Protein AF-A0A1V5KUD7-F1 (afdb_monomer)

Secondary structure (DSSP, 8-state):
------S-----HHHHHHHHHHHHHHHH-GGG----S--------TTSSHHHHHHHHHHHHT--SPPP-

Foldseek 3Di:
DDDPPDPDDPPPPVVVCVVVVVVCCVVQNPVRDDDDPDDDDDDDDVPPCSVVCVVVVCVVVVPPDDDDD

Mean predicted aligned error: 8.61 Å

pLDDT: mean 84.08, std 15.12, range [37.81, 97.56]

Radius of gyration: 17.93 Å; Cα contacts (8 Å, |Δi|>4): 15; chains: 1; bounding box: 27×55×33 Å

Sequence (69 aa):
MPHTIKDAEIKDAHLIFNSIWNQLISTYGETNLSFPKEILWLNGAPGAGKGTHTRSIMEFRGLTAKPIV

Solvent-accessible surface area (backbone atoms only — not comparable to full-atom values): 4845 Å² total; per-residue (Å²): 132,87,79,80,79,64,100,72,83,88,77,50,67,64,61,53,49,52,53,54,50,52,51,50,35,74,75,60,35,72,89,66,64,81,75,83,93,74,84,86,82,87,82,75,64,90,87,68,48,60,78,71,47,48,58,58,53,29,62,76,68,69,53,83,72,82,83,89,130

Structure (mmCIF, N/CA/C/O backbone):
data_AF-A0A1V5KUD7-F1
#
_entry.id   AF-A0A1V5KUD7-F1
#
loop_
_atom_site.group_PDB
_atom_site.id
_atom_site.type_symbol
_atom_site.label_atom_id
_atom_site.label_alt_id
_atom_site.label_comp_id
_atom_site.label_asym_id
_atom_site.label_entity_id
_atom_site.l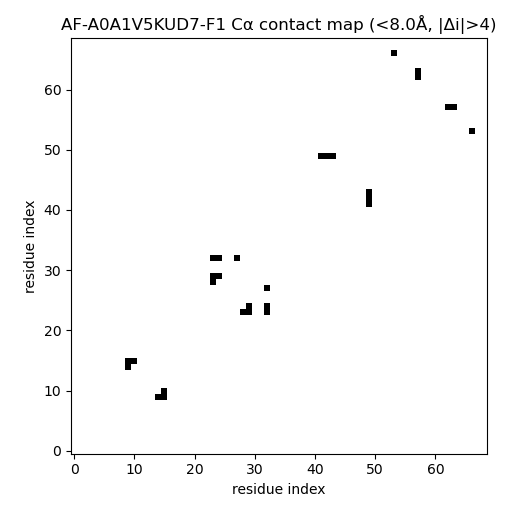abel_seq_id
_atom_site.pdbx_PDB_ins_code
_atom_site.Cartn_x
_atom_site.Cartn_y
_atom_site.Cartn_z
_atom_site.occupancy
_atom_site.B_iso_or_equiv
_atom_site.auth_seq_id
_atom_site.auth_comp_id
_atom_site.auth_asym_id
_atom_site.auth_atom_id
_atom_site.pdbx_PDB_model_num
ATOM 1 N N . MET A 1 1 ? -1.241 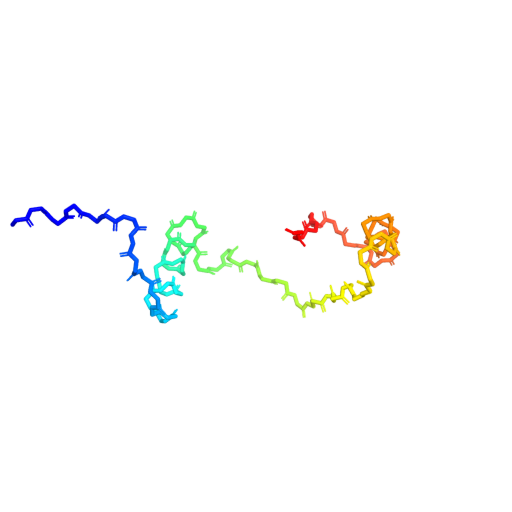-38.506 7.060 1.00 37.81 1 MET A N 1
ATOM 2 C CA . MET A 1 1 ? 0.010 -38.281 6.305 1.00 37.81 1 MET A CA 1
ATOM 3 C C . MET A 1 1 ? 0.277 -36.784 6.285 1.00 37.81 1 MET A C 1
ATOM 5 O O . MET A 1 1 ? -0.637 -36.067 5.892 1.00 37.81 1 MET A O 1
ATOM 9 N N . PRO A 1 2 ? 1.433 -36.287 6.753 1.00 42.47 2 PRO A N 1
ATOM 10 C CA . PRO A 1 2 ? 1.742 -34.864 6.677 1.00 42.47 2 PRO A CA 1
ATOM 11 C C . PRO A 1 2 ? 2.034 -34.508 5.215 1.00 42.47 2 PRO A C 1
ATOM 13 O O . PRO A 1 2 ? 2.906 -35.105 4.586 1.00 42.47 2 PRO A O 1
ATOM 16 N N . HIS A 1 3 ? 1.252 -33.589 4.652 1.00 47.06 3 HIS A N 1
ATOM 17 C CA . HIS A 1 3 ? 1.477 -33.087 3.304 1.00 47.06 3 HIS A CA 1
ATOM 18 C C . HIS A 1 3 ? 2.535 -31.986 3.384 1.00 47.06 3 HIS A C 1
ATOM 20 O O . HIS A 1 3 ? 2.255 -30.871 3.817 1.00 47.06 3 HIS A O 1
ATOM 26 N N . THR A 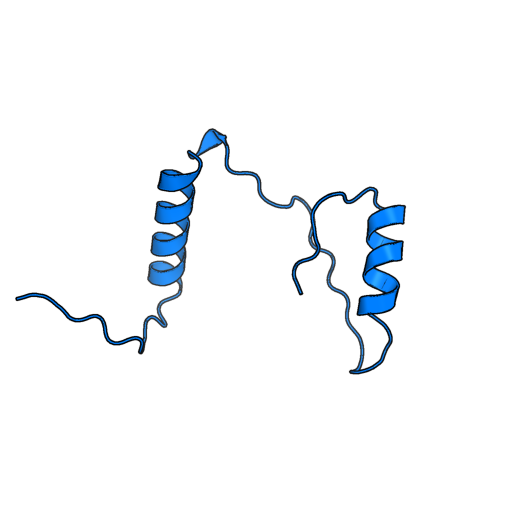1 4 ? 3.771 -32.325 3.024 1.00 48.50 4 THR A N 1
ATOM 27 C CA . THR A 1 4 ? 4.839 -31.353 2.790 1.00 48.50 4 THR A CA 1
ATOM 28 C C . THR A 1 4 ? 4.420 -30.504 1.595 1.00 48.50 4 THR A C 1
ATOM 30 O O . THR A 1 4 ? 4.536 -30.954 0.454 1.00 48.50 4 THR A O 1
ATOM 33 N N . ILE A 1 5 ? 3.877 -29.313 1.855 1.00 50.59 5 ILE A N 1
ATOM 34 C CA . ILE A 1 5 ? 3.540 -28.338 0.817 1.00 50.59 5 ILE A CA 1
ATOM 35 C C . ILE A 1 5 ? 4.865 -27.881 0.212 1.00 50.59 5 ILE A C 1
ATOM 37 O O . ILE A 1 5 ? 5.544 -27.012 0.743 1.00 50.59 5 ILE A O 1
ATOM 41 N N . LYS A 1 6 ? 5.279 -28.556 -0.862 1.00 43.28 6 LYS A N 1
ATOM 42 C CA . LYS A 1 6 ? 6.300 -28.044 -1.767 1.00 43.28 6 LYS A CA 1
ATOM 43 C C . LYS A 1 6 ? 5.744 -26.766 -2.380 1.00 43.28 6 LYS A C 1
ATOM 45 O O . LYS A 1 6 ? 4.614 -26.765 -2.857 1.00 43.28 6 LYS A O 1
ATOM 50 N N . ASP A 1 7 ? 6.567 -25.729 -2.377 1.00 53.88 7 ASP A N 1
ATOM 51 C CA . ASP A 1 7 ? 6.339 -24.353 -2.834 1.00 53.88 7 ASP A CA 1
ATOM 52 C C . ASP A 1 7 ? 5.994 -24.190 -4.337 1.00 53.88 7 ASP A C 1
ATOM 54 O O . ASP A 1 7 ? 6.412 -23.232 -4.983 1.00 53.88 7 ASP A O 1
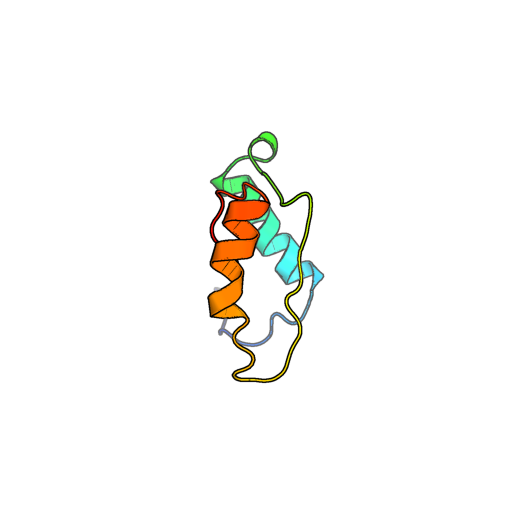ATOM 58 N N . ALA A 1 8 ? 5.242 -25.113 -4.939 1.00 53.19 8 ALA A N 1
ATOM 59 C CA . ALA A 1 8 ? 4.874 -25.084 -6.347 1.00 53.19 8 ALA A CA 1
ATOM 60 C C . ALA A 1 8 ? 3.380 -25.399 -6.537 1.00 53.19 8 ALA A C 1
ATOM 62 O O . ALA A 1 8 ? 2.910 -26.474 -6.183 1.00 53.19 8 ALA A O 1
ATOM 63 N N . GLU A 1 9 ? 2.682 -24.450 -7.170 1.00 60.78 9 GLU A N 1
ATOM 64 C CA . GLU A 1 9 ? 1.315 -24.536 -7.716 1.00 60.78 9 GLU A CA 1
ATOM 65 C C . GLU A 1 9 ? 0.118 -24.326 -6.780 1.00 60.78 9 GLU A C 1
ATOM 67 O O . GLU A 1 9 ? -0.875 -25.045 -6.848 1.00 60.78 9 GLU A O 1
ATOM 72 N N . ILE A 1 10 ? 0.098 -23.217 -6.041 1.00 62.72 10 ILE A N 1
ATOM 73 C CA . ILE A 1 10 ? -1.193 -22.570 -5.760 1.00 62.72 10 ILE A CA 1
ATOM 74 C C . ILE A 1 10 ? -1.419 -21.537 -6.872 1.00 62.72 10 ILE A C 1
ATOM 76 O O . ILE A 1 10 ? -0.948 -20.409 -6.783 1.00 62.72 10 ILE A O 1
ATOM 80 N N . LYS A 1 11 ? -2.058 -21.952 -7.975 1.00 71.12 11 LYS A N 1
ATOM 81 C CA . LYS A 1 11 ? -2.482 -21.070 -9.092 1.00 71.12 11 LYS A CA 1
ATOM 82 C C . LYS A 1 11 ? -3.974 -20.730 -9.050 1.00 71.12 11 LYS A C 1
ATOM 84 O O . LYS A 1 11 ? -4.463 -19.991 -9.899 1.00 71.12 11 LYS A O 1
ATOM 89 N N . ASP A 1 12 ? -4.698 -21.278 -8.082 1.00 86.94 12 ASP A N 1
ATOM 90 C CA . ASP A 1 12 ? -6.107 -20.971 -7.890 1.00 86.94 12 ASP A CA 1
ATOM 91 C C . ASP A 1 12 ? -6.239 -19.636 -7.148 1.00 86.94 12 ASP A C 1
ATOM 93 O O . ASP A 1 12 ? -5.859 -19.507 -5.980 1.00 86.94 12 ASP A O 1
ATOM 97 N N . ALA A 1 13 ? -6.778 -18.636 -7.843 1.00 89.88 13 ALA A N 1
ATOM 98 C CA . ALA A 1 13 ? -6.966 -17.299 -7.299 1.00 89.88 13 ALA A CA 1
ATOM 99 C C . ALA A 1 13 ? -7.861 -17.291 -6.047 1.00 89.88 13 ALA A C 1
ATOM 101 O O . ALA A 1 13 ? -7.598 -16.518 -5.125 1.00 89.88 13 ALA A O 1
ATOM 102 N N . HIS A 1 14 ? -8.873 -18.163 -5.973 1.00 90.19 14 HIS A N 1
ATOM 103 C CA . HIS A 1 14 ? -9.740 -18.267 -4.802 1.00 90.19 14 HIS A CA 1
ATOM 104 C C . HIS A 1 14 ? -8.989 -18.841 -3.604 1.00 90.19 14 HIS A C 1
ATOM 106 O O . HIS A 1 14 ? -9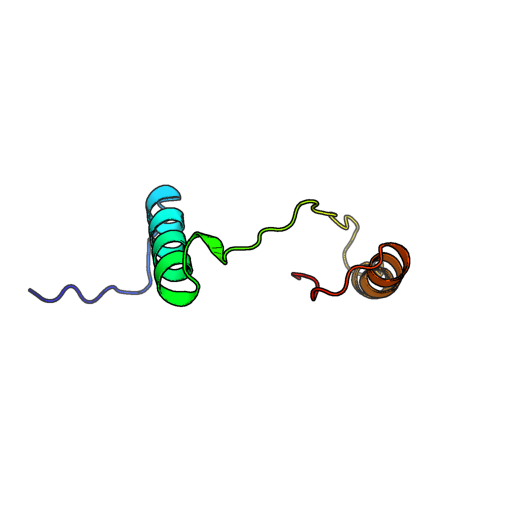.136 -18.326 -2.496 1.00 90.19 14 HIS A O 1
ATOM 112 N N . LEU A 1 15 ? -8.155 -19.867 -3.808 1.00 90.00 15 LEU A N 1
ATOM 113 C CA . LEU A 1 15 ? -7.343 -20.430 -2.724 1.00 90.00 15 LEU A CA 1
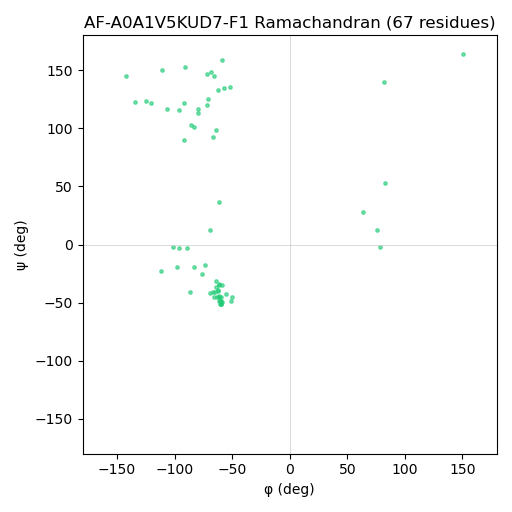ATOM 114 C C . LEU A 1 15 ? -6.343 -19.404 -2.180 1.00 90.00 15 LEU A C 1
ATOM 116 O O . LEU A 1 15 ? -6.245 -19.242 -0.963 1.00 90.00 15 LEU A O 1
ATOM 120 N N . ILE A 1 16 ? -5.652 -18.673 -3.062 1.00 89.81 16 ILE A N 1
ATOM 121 C CA . ILE A 1 16 ? -4.712 -17.612 -2.664 1.00 89.81 16 ILE A CA 1
ATOM 122 C C . ILE A 1 16 ? -5.444 -16.533 -1.869 1.00 89.81 16 ILE A C 1
ATOM 124 O O . ILE A 1 16 ? -5.023 -16.184 -0.765 1.00 89.81 16 ILE A O 1
ATOM 128 N N . PHE A 1 17 ? -6.552 -16.022 -2.413 1.00 93.19 17 PHE A N 1
ATOM 129 C CA . PHE A 1 17 ? -7.310 -14.953 -1.778 1.00 93.19 17 PHE A CA 1
ATOM 130 C C . PHE A 1 17 ? -7.806 -15.374 -0.397 1.00 93.19 17 PHE A C 1
ATOM 132 O O . PHE A 1 17 ? -7.533 -14.681 0.577 1.00 93.19 17 PHE A O 1
ATOM 139 N N . ASN A 1 18 ? -8.466 -16.530 -0.291 1.00 94.75 18 ASN A N 1
ATOM 140 C CA . ASN A 1 18 ? -9.012 -17.011 0.977 1.00 94.75 18 ASN A CA 1
ATOM 141 C C . ASN A 1 18 ? -7.912 -17.253 2.016 1.00 94.75 18 ASN A C 1
ATOM 143 O O . ASN A 1 18 ? -8.095 -16.926 3.186 1.00 94.75 18 ASN A O 1
ATOM 147 N N . SER A 1 19 ? -6.756 -17.781 1.599 1.00 94.00 19 SER A N 1
ATOM 148 C CA . SER A 1 19 ? -5.612 -17.977 2.492 1.00 94.00 19 SER A CA 1
ATOM 149 C C . SER A 1 19 ? -5.118 -16.651 3.075 1.00 94.00 19 SER A C 1
ATOM 151 O O . SER A 1 19 ? -4.998 -16.520 4.294 1.00 94.00 19 SER A O 1
ATOM 153 N N . ILE A 1 20 ? -4.866 -15.653 2.222 1.00 94.31 20 ILE A N 1
ATOM 154 C CA . ILE A 1 20 ? -4.384 -14.334 2.657 1.00 94.31 20 ILE A CA 1
ATOM 155 C C . ILE A 1 20 ? -5.453 -13.601 3.472 1.00 94.31 20 ILE A C 1
ATOM 157 O O . ILE A 1 20 ? -5.143 -13.010 4.503 1.00 94.31 20 ILE A O 1
ATOM 161 N N . TRP A 1 21 ? -6.717 -13.672 3.057 1.00 95.50 21 TRP A N 1
ATOM 162 C CA . TRP A 1 21 ? -7.838 -13.045 3.752 1.00 95.50 21 TRP A CA 1
ATOM 163 C C . TRP A 1 21 ? -7.993 -13.568 5.182 1.00 95.50 21 TRP A C 1
ATOM 165 O O . TRP A 1 21 ? -8.040 -12.785 6.132 1.00 95.50 21 TRP A O 1
ATOM 175 N N . ASN A 1 22 ? -7.979 -14.892 5.355 1.00 96.75 22 ASN A N 1
ATOM 176 C CA . ASN A 1 22 ? -8.058 -15.518 6.674 1.00 96.75 22 ASN A CA 1
ATOM 177 C C . ASN A 1 22 ? -6.860 -15.138 7.550 1.00 96.75 22 ASN A C 1
ATOM 179 O O . ASN A 1 22 ? -7.026 -14.845 8.736 1.00 96.75 22 ASN A O 1
ATOM 183 N N . GLN A 1 23 ? -5.659 -15.078 6.967 1.00 96.81 23 GLN A N 1
ATOM 184 C CA . GLN A 1 23 ? -4.466 -14.621 7.674 1.00 96.81 23 GLN A CA 1
ATOM 185 C C . GLN A 1 23 ? -4.610 -13.162 8.140 1.00 96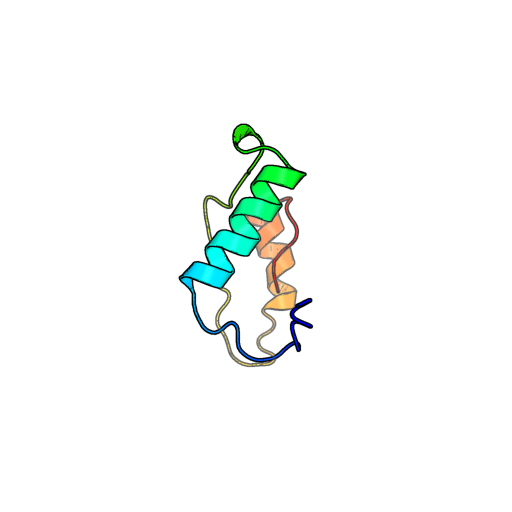.81 23 GLN A C 1
ATOM 187 O O . GLN A 1 23 ? -4.318 -12.865 9.301 1.00 96.81 23 GLN A O 1
ATOM 192 N N . LEU A 1 24 ? -5.113 -12.265 7.286 1.00 96.06 24 LEU A N 1
ATOM 193 C CA . LEU A 1 24 ? -5.356 -10.858 7.618 1.00 96.06 24 LEU A CA 1
ATOM 194 C C . LEU A 1 24 ? -6.376 -10.708 8.753 1.00 96.06 24 LEU A C 1
ATOM 196 O O . LEU A 1 24 ? -6.085 -10.023 9.734 1.00 96.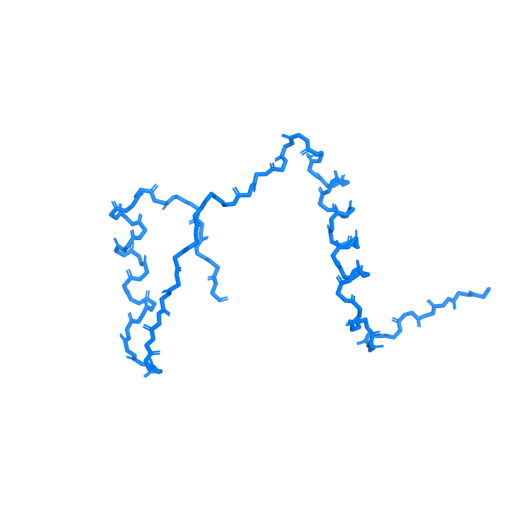06 24 LEU A O 1
ATOM 200 N N . ILE A 1 25 ? -7.523 -11.390 8.670 1.00 97.56 25 ILE A N 1
ATOM 201 C CA . ILE A 1 25 ? -8.535 -11.375 9.738 1.00 97.56 25 ILE A CA 1
ATOM 202 C C . ILE A 1 25 ? -7.950 -11.913 11.045 1.00 97.56 25 ILE A C 1
ATOM 204 O O . ILE A 1 25 ? -8.145 -11.294 12.087 1.00 97.56 25 ILE A O 1
ATOM 208 N N . SER A 1 26 ? -7.204 -13.023 11.010 1.00 97.38 26 SER A N 1
ATOM 209 C CA . SER A 1 26 ? -6.610 -13.603 12.224 1.00 97.38 26 SER A CA 1
ATOM 210 C C . SER A 1 26 ? -5.583 -12.682 12.893 1.00 97.38 26 SER A C 1
ATOM 212 O O . SER A 1 26 ? -5.453 -12.689 14.113 1.00 97.38 26 SER A O 1
ATOM 214 N N . THR A 1 27 ? -4.871 -11.877 12.098 1.00 97.19 27 THR A N 1
ATOM 215 C CA . THR A 1 27 ? -3.775 -11.021 12.573 1.00 97.19 27 THR A CA 1
ATOM 216 C C . THR A 1 27 ? -4.282 -9.673 13.077 1.00 97.19 27 THR A C 1
ATOM 218 O O . THR A 1 27 ? -3.792 -9.168 14.084 1.00 97.19 27 THR A O 1
ATOM 221 N N . TYR A 1 28 ? -5.247 -9.077 12.377 1.00 96.00 28 TYR A N 1
ATOM 222 C CA . TYR A 1 28 ? -5.682 -7.701 12.628 1.00 96.00 28 TYR A CA 1
ATOM 223 C C . TYR A 1 28 ? -7.105 -7.610 13.191 1.00 96.00 28 TYR A C 1
ATOM 225 O O . TYR A 1 28 ? -7.425 -6.637 13.870 1.00 96.00 28 TYR A O 1
ATOM 233 N N . GLY A 1 29 ? -7.944 -8.624 12.974 1.00 96.88 29 GLY A N 1
ATOM 234 C CA . GLY A 1 29 ? -9.382 -8.581 13.234 1.00 96.88 29 GLY A CA 1
ATOM 235 C C . GLY A 1 29 ? -10.139 -7.904 12.091 1.00 96.88 29 GLY A C 1
ATOM 236 O O . GLY A 1 29 ? -9.688 -6.902 11.540 1.00 96.88 29 GLY A O 1
ATOM 237 N N . GLU A 1 30 ? -11.306 -8.442 11.739 1.00 94.75 30 GLU A N 1
ATOM 238 C CA . GLU A 1 30 ? -12.076 -8.020 10.560 1.00 94.75 30 GLU A CA 1
ATOM 239 C C . GLU A 1 30 ? -12.395 -6.515 10.549 1.00 94.75 30 GLU A C 1
ATOM 241 O O . GLU A 1 30 ? -12.212 -5.849 9.534 1.00 94.75 30 GLU A O 1
ATOM 246 N N . THR A 1 31 ? -12.781 -5.944 11.694 1.00 96.06 31 THR A N 1
ATOM 247 C CA . THR A 1 31 ? -13.145 -4.521 11.816 1.00 96.06 31 THR A CA 1
ATOM 248 C C . THR A 1 31 ? -11.957 -3.563 11.765 1.00 96.06 31 THR A C 1
ATOM 250 O O . THR A 1 31 ? -12.150 -2.367 11.562 1.00 96.06 31 THR A O 1
ATOM 253 N N . ASN A 1 32 ? -10.737 -4.060 11.977 1.00 95.25 32 ASN A N 1
ATOM 254 C CA . ASN A 1 32 ? -9.522 -3.242 11.968 1.00 95.25 32 ASN A CA 1
ATOM 255 C C . ASN A 1 32 ? -8.817 -3.275 10.606 1.00 95.25 32 ASN A C 1
ATOM 257 O O . ASN A 1 32 ? -7.799 -2.604 10.423 1.00 95.25 32 ASN A O 1
ATOM 261 N N . LEU A 1 33 ? -9.332 -4.051 9.646 1.00 93.62 33 LEU A N 1
ATOM 262 C CA . LEU A 1 33 ? -8.809 -4.062 8.289 1.00 93.62 33 LEU A CA 1
ATOM 263 C C . LEU A 1 33 ? -9.166 -2.751 7.583 1.00 93.62 33 LEU A C 1
ATOM 265 O O . LEU A 1 33 ? -10.325 -2.359 7.474 1.00 93.62 33 LEU A O 1
ATOM 269 N N . SER A 1 34 ? -8.138 -2.080 7.074 1.00 88.50 34 SER A N 1
ATOM 270 C CA . SER A 1 34 ? -8.251 -0.834 6.322 1.00 88.50 34 SER A CA 1
ATOM 271 C C . SER A 1 34 ? -7.670 -1.054 4.931 1.00 88.50 34 SER A C 1
ATOM 273 O O . SER A 1 34 ? -6.488 -1.379 4.798 1.00 88.50 34 SER A O 1
ATOM 275 N N . PHE A 1 35 ? -8.480 -0.829 3.900 1.00 87.00 35 PHE A N 1
ATOM 276 C CA . PHE A 1 35 ? -8.069 -0.955 2.504 1.00 87.00 35 PHE A CA 1
ATOM 277 C C . PHE A 1 35 ? -8.009 0.419 1.821 1.00 87.00 35 PHE A C 1
ATOM 279 O O . PHE A 1 35 ? -8.775 1.319 2.187 1.00 87.00 35 PHE A O 1
ATOM 286 N N . PRO A 1 36 ? -7.123 0.609 0.825 1.00 84.56 36 PRO A N 1
ATOM 287 C CA . PRO A 1 36 ? -7.074 1.845 0.051 1.00 84.56 36 PRO A CA 1
ATOM 288 C C . PRO A 1 36 ? -8.422 2.157 -0.610 1.00 84.56 36 PRO A C 1
ATOM 290 O O . PRO A 1 36 ? -9.032 1.289 -1.229 1.00 84.56 36 PRO A O 1
ATOM 293 N N . LYS A 1 37 ? -8.869 3.414 -0.516 1.00 86.69 37 LYS A N 1
ATOM 294 C CA . LYS A 1 37 ? -10.080 3.900 -1.209 1.00 86.69 37 LYS A CA 1
ATOM 295 C C . LYS A 1 37 ? -9.819 4.297 -2.662 1.00 86.69 37 LYS A C 1
ATOM 297 O O . LYS A 1 37 ? -10.754 4.415 -3.444 1.00 86.69 37 LYS A O 1
ATOM 302 N N . GLU A 1 38 ? -8.558 4.537 -3.005 1.00 85.31 38 GLU A N 1
ATOM 303 C CA . GLU A 1 38 ? -8.127 4.991 -4.321 1.00 85.31 38 GLU A CA 1
ATOM 304 C C . GLU A 1 38 ? -6.804 4.317 -4.686 1.00 85.31 38 GLU A C 1
ATOM 306 O O . GLU A 1 38 ? -5.954 4.086 -3.823 1.00 85.31 38 GLU A O 1
ATOM 311 N N . ILE A 1 39 ? -6.637 4.016 -5.972 1.00 85.75 39 ILE A N 1
ATOM 312 C CA . ILE A 1 39 ? -5.418 3.443 -6.537 1.00 85.75 39 ILE A CA 1
ATOM 313 C C . ILE A 1 39 ? -4.957 4.360 -7.670 1.00 85.75 39 ILE A C 1
ATOM 315 O O . ILE A 1 39 ? -5.704 4.609 -8.614 1.00 85.75 39 ILE A O 1
ATOM 319 N N . LEU A 1 40 ? -3.717 4.848 -7.585 1.00 85.50 40 LEU A N 1
ATOM 320 C CA . LEU A 1 40 ? -3.083 5.646 -8.633 1.00 85.50 40 LEU A CA 1
ATOM 321 C C . LEU A 1 40 ? -2.029 4.797 -9.337 1.00 85.50 40 LEU A C 1
ATOM 323 O O . LEU A 1 40 ? -1.031 4.408 -8.732 1.00 85.50 40 LEU A O 1
ATOM 327 N N . TRP A 1 41 ? -2.230 4.542 -10.626 1.00 86.56 41 TRP A N 1
ATOM 328 C CA . TRP A 1 41 ? -1.274 3.788 -11.428 1.00 86.56 41 TRP A CA 1
ATOM 329 C C . TRP A 1 41 ? -0.338 4.728 -12.191 1.00 86.56 41 TRP A C 1
ATOM 331 O O . TRP A 1 41 ? -0.762 5.455 -13.091 1.00 86.56 41 TRP A O 1
ATOM 341 N N . LEU A 1 42 ? 0.958 4.687 -11.872 1.00 87.69 42 LEU A N 1
ATOM 342 C CA . LEU A 1 42 ? 1.972 5.441 -12.607 1.00 87.69 42 LEU A CA 1
ATOM 343 C C . LEU A 1 42 ? 2.442 4.633 -13.820 1.00 87.69 42 LEU A C 1
ATOM 345 O O . LEU A 1 42 ? 3.229 3.696 -13.704 1.00 87.69 42 LEU A O 1
ATOM 349 N N . ASN A 1 43 ? 1.956 5.008 -15.001 1.00 89.06 43 ASN A N 1
ATOM 350 C CA . ASN A 1 43 ? 2.365 4.423 -16.277 1.00 89.06 43 ASN A CA 1
ATOM 351 C C . ASN A 1 43 ? 3.537 5.191 -16.899 1.00 89.06 43 ASN A C 1
ATOM 353 O O . ASN A 1 43 ? 3.720 6.381 -16.655 1.00 89.06 43 ASN A O 1
ATOM 357 N N . GLY A 1 44 ? 4.345 4.509 -17.712 1.00 89.12 44 GLY A N 1
ATOM 358 C CA . GLY A 1 44 ? 5.439 5.125 -18.466 1.00 89.12 44 GLY A CA 1
ATOM 359 C C . GLY A 1 44 ? 6.590 4.160 -18.723 1.00 89.12 44 GLY A C 1
ATOM 360 O O . GLY A 1 44 ? 6.710 3.137 -18.044 1.00 89.12 44 GLY A O 1
ATOM 361 N N . ALA A 1 45 ? 7.463 4.505 -19.668 1.00 92.00 45 ALA A N 1
ATOM 362 C CA . ALA A 1 45 ? 8.616 3.687 -20.036 1.00 92.00 45 ALA A CA 1
ATOM 363 C C . ALA A 1 45 ? 9.569 3.419 -18.845 1.00 92.00 45 ALA A C 1
ATOM 365 O O . ALA A 1 45 ? 9.565 4.163 -17.847 1.00 92.00 45 ALA A O 1
ATOM 366 N N . PRO A 1 46 ? 10.401 2.365 -18.915 1.00 90.94 46 PRO A N 1
ATOM 367 C CA . PRO A 1 46 ? 11.547 2.218 -18.023 1.00 90.94 46 PRO A CA 1
ATOM 368 C C . PRO A 1 46 ? 12.408 3.491 -18.046 1.00 90.94 46 PRO A C 1
ATOM 370 O O . PRO A 1 46 ? 12.635 4.068 -19.104 1.00 90.94 46 PRO A O 1
ATOM 373 N N . GLY A 1 47 ? 12.835 3.974 -16.878 1.00 88.25 47 GLY A N 1
ATOM 374 C CA . GLY A 1 47 ? 13.626 5.208 -16.775 1.00 88.25 47 GLY A CA 1
ATOM 375 C C . GLY A 1 47 ? 12.846 6.529 -16.880 1.00 88.25 47 GLY A C 1
ATOM 376 O O . GLY A 1 47 ? 13.438 7.577 -16.662 1.00 88.25 47 GLY A O 1
ATOM 377 N N . ALA A 1 48 ? 11.523 6.522 -17.101 1.00 90.38 48 ALA A N 1
ATOM 378 C CA . ALA A 1 48 ? 10.705 7.745 -17.221 1.00 90.38 48 ALA A CA 1
ATOM 379 C C . ALA A 1 48 ? 10.524 8.559 -15.914 1.00 90.38 48 ALA A C 1
ATOM 381 O O . ALA A 1 48 ? 9.647 9.410 -15.830 1.00 90.38 48 ALA A O 1
ATOM 382 N N . GLY A 1 49 ? 11.288 8.265 -14.858 1.00 88.06 49 GLY A N 1
ATOM 383 C CA . GLY A 1 49 ? 11.259 9.037 -13.611 1.00 88.06 49 GLY A CA 1
ATOM 384 C C . GLY A 1 49 ? 10.053 8.796 -12.695 1.00 88.06 49 GLY A C 1
ATOM 385 O O . GLY A 1 49 ? 9.873 9.538 -11.737 1.00 88.06 49 GLY A O 1
ATOM 386 N N . LYS A 1 50 ? 9.236 7.756 -12.924 1.00 89.19 50 LYS A N 1
ATOM 387 C CA . LYS A 1 50 ? 8.025 7.482 -12.118 1.00 89.19 50 LYS A CA 1
ATOM 388 C C . LYS A 1 50 ? 8.292 7.457 -10.609 1.00 89.19 50 LYS A C 1
ATOM 390 O O . LYS A 1 50 ? 7.603 8.147 -9.870 1.00 89.19 50 LYS A O 1
ATOM 395 N N . GLY A 1 51 ? 9.330 6.735 -10.172 1.00 85.94 51 GLY A N 1
ATOM 396 C CA . GLY A 1 51 ? 9.720 6.666 -8.757 1.00 85.94 51 GLY A CA 1
ATOM 397 C C . GLY A 1 51 ? 10.122 8.025 -8.172 1.00 85.94 51 GLY A C 1
ATOM 398 O O . GLY A 1 51 ? 9.800 8.320 -7.025 1.00 85.94 51 GLY A O 1
ATOM 399 N N . THR A 1 52 ? 10.746 8.884 -8.982 1.00 87.94 52 THR A N 1
ATOM 400 C CA . THR A 1 52 ? 11.075 10.265 -8.604 1.00 87.94 52 THR A CA 1
ATOM 401 C C . THR A 1 52 ? 9.808 11.089 -8.370 1.00 87.94 52 THR A C 1
ATOM 403 O O . THR A 1 52 ? 9.731 11.833 -7.394 1.00 87.94 52 THR A O 1
ATOM 406 N N . HIS A 1 53 ? 8.788 10.922 -9.219 1.00 87.81 53 HIS A N 1
ATOM 407 C CA . HIS A 1 53 ? 7.512 11.633 -9.097 1.00 87.81 53 HIS A CA 1
ATOM 408 C C . HIS A 1 53 ? 6.596 11.084 -7.997 1.00 87.81 53 HIS A C 1
ATOM 410 O O . HIS A 1 53 ? 5.796 11.850 -7.461 1.00 87.81 53 HIS A O 1
ATOM 416 N N . THR A 1 54 ? 6.721 9.805 -7.616 1.00 90.69 54 THR A N 1
ATOM 417 C CA . THR A 1 54 ? 5.892 9.178 -6.571 1.00 90.69 54 THR A CA 1
ATOM 418 C C . THR A 1 54 ? 5.862 10.014 -5.292 1.00 90.69 54 THR A C 1
ATOM 420 O O . THR A 1 54 ? 4.782 10.277 -4.768 1.00 90.69 54 THR A O 1
ATOM 423 N N . ARG A 1 55 ? 7.020 10.508 -4.828 1.00 88.56 55 ARG A N 1
ATOM 424 C CA . ARG A 1 55 ? 7.101 11.334 -3.612 1.00 88.56 55 ARG A CA 1
ATOM 425 C C . ARG A 1 55 ? 6.284 12.623 -3.738 1.00 88.56 55 ARG A C 1
ATOM 427 O O . ARG A 1 55 ? 5.478 12.916 -2.863 1.00 88.56 55 ARG A O 1
ATOM 434 N N . SER A 1 56 ? 6.448 13.359 -4.836 1.00 91.00 56 SER A N 1
ATOM 435 C CA . SER A 1 56 ? 5.721 14.614 -5.063 1.00 91.00 56 SER A CA 1
ATOM 436 C C . SER A 1 56 ? 4.211 14.403 -5.188 1.00 91.00 56 SER A C 1
ATOM 438 O O . SER A 1 56 ? 3.436 15.218 -4.697 1.00 91.00 56 SER A O 1
ATOM 440 N N . ILE A 1 57 ? 3.780 13.301 -5.810 1.00 91.50 57 ILE A N 1
ATOM 441 C CA . ILE A 1 57 ? 2.357 12.950 -5.918 1.00 91.50 57 ILE A CA 1
ATOM 442 C C . ILE A 1 57 ? 1.777 12.645 -4.537 1.00 91.50 57 ILE A C 1
ATOM 444 O O . ILE A 1 57 ? 0.702 13.139 -4.205 1.00 91.50 57 ILE A O 1
ATOM 448 N N . MET A 1 58 ? 2.488 11.865 -3.720 1.00 91.25 58 MET A N 1
ATOM 449 C CA . MET A 1 58 ? 2.056 11.552 -2.358 1.00 91.25 58 MET A CA 1
ATOM 450 C C . MET A 1 58 ? 1.936 12.807 -1.491 1.00 91.25 58 MET A C 1
ATOM 452 O O . MET A 1 58 ? 0.914 12.978 -0.832 1.00 91.25 58 MET A O 1
ATOM 456 N N . GLU A 1 59 ? 2.924 13.705 -1.541 1.00 92.19 59 GLU A N 1
ATOM 457 C CA . GLU A 1 59 ? 2.899 14.990 -0.828 1.00 92.19 59 GLU A CA 1
ATOM 458 C C . GLU A 1 59 ? 1.699 15.846 -1.255 1.00 92.19 59 GLU A C 1
ATOM 460 O O . GLU A 1 59 ? 0.921 16.284 -0.411 1.00 92.19 59 GLU A O 1
ATOM 465 N N . PHE A 1 60 ? 1.492 16.017 -2.565 1.00 93.69 60 PHE A N 1
ATOM 466 C CA . PHE A 1 60 ? 0.374 16.798 -3.103 1.00 93.69 60 PHE A CA 1
ATOM 467 C C . PHE A 1 60 ? -0.998 16.220 -2.724 1.00 93.69 60 PHE A C 1
ATOM 469 O O . PHE A 1 60 ? -1.954 16.962 -2.508 1.00 93.69 60 PHE A O 1
ATOM 476 N N . ARG A 1 61 ? -1.107 14.890 -2.637 1.00 90.56 61 ARG A N 1
ATOM 477 C CA . ARG A 1 61 ? -2.349 14.181 -2.293 1.00 90.56 61 ARG A CA 1
ATOM 478 C C . ARG A 1 61 ? -2.533 13.961 -0.790 1.00 90.56 61 ARG A C 1
ATOM 480 O O . ARG A 1 61 ? -3.555 13.405 -0.398 1.00 90.56 61 ARG A O 1
ATOM 487 N N . GLY A 1 62 ? -1.568 14.363 0.041 1.00 90.94 62 GLY A N 1
ATOM 488 C CA . GLY A 1 62 ? -1.591 14.118 1.484 1.00 90.94 62 GLY A CA 1
ATOM 489 C C . GLY A 1 62 ? -1.549 12.630 1.857 1.00 90.94 62 GLY A C 1
ATOM 490 O O . GLY A 1 62 ? -2.085 12.242 2.893 1.00 90.94 62 GLY A O 1
ATOM 491 N N . LEU A 1 63 ? -0.955 11.778 1.013 1.00 88.19 63 LEU A N 1
ATOM 492 C CA . LEU A 1 63 ? -0.856 10.339 1.263 1.00 88.19 63 LEU A CA 1
ATOM 493 C C . LEU A 1 63 ? 0.289 10.052 2.237 1.00 88.19 63 LEU A C 1
ATOM 495 O O . LEU A 1 63 ? 1.456 10.283 1.930 1.00 88.19 63 LEU A O 1
ATOM 499 N N . THR A 1 64 ? -0.051 9.511 3.404 1.00 86.62 64 THR A N 1
ATOM 500 C CA . THR A 1 64 ? 0.908 9.205 4.480 1.00 86.62 64 THR A CA 1
ATOM 501 C C . THR A 1 64 ? 1.343 7.738 4.507 1.00 86.62 64 THR A C 1
ATOM 503 O O . THR A 1 64 ? 2.385 7.412 5.076 1.00 86.62 64 THR A O 1
ATOM 506 N N . ALA A 1 65 ? 0.572 6.845 3.881 1.00 84.75 65 ALA A N 1
ATOM 507 C CA . ALA A 1 65 ? 0.930 5.439 3.718 1.00 84.75 65 ALA A CA 1
ATOM 508 C C . ALA A 1 65 ? 2.067 5.279 2.697 1.00 84.75 65 ALA A C 1
ATOM 510 O O . ALA A 1 65 ? 2.136 6.019 1.721 1.00 84.75 65 ALA A O 1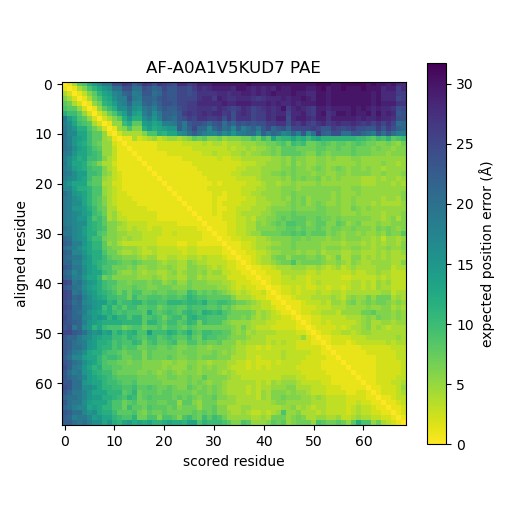
ATOM 511 N N . LYS A 1 66 ? 2.948 4.292 2.896 1.00 84.69 66 LYS A N 1
ATOM 512 C CA . LYS A 1 66 ? 4.042 4.006 1.953 1.00 84.69 66 LYS A CA 1
ATOM 513 C C . LYS A 1 66 ? 3.491 3.521 0.600 1.00 84.69 66 LYS A C 1
ATOM 515 O O . LYS A 1 66 ? 2.494 2.798 0.593 1.00 84.69 66 LYS A O 1
ATOM 520 N N . PRO A 1 67 ? 4.136 3.871 -0.529 1.00 83.31 67 PRO A N 1
ATOM 521 C CA . PRO A 1 67 ? 3.730 3.361 -1.831 1.00 83.31 67 PRO A CA 1
ATOM 522 C C . PRO A 1 67 ? 4.023 1.860 -1.926 1.00 83.31 67 PRO A C 1
ATOM 524 O O . PRO A 1 67 ? 5.000 1.371 -1.357 1.00 83.31 67 PRO A O 1
ATOM 527 N N . ILE A 1 68 ? 3.187 1.149 -2.676 1.00 81.12 68 ILE A N 1
ATOM 528 C CA . ILE A 1 68 ? 3.430 -0.237 -3.080 1.00 81.12 68 ILE A CA 1
ATOM 529 C C . ILE A 1 68 ? 4.145 -0.165 -4.438 1.00 81.12 68 ILE A C 1
ATOM 531 O O . ILE A 1 68 ? 3.625 0.481 -5.350 1.00 81.12 68 ILE A O 1
ATOM 535 N N . VAL A 1 69 ? 5.347 -0.742 -4.545 1.00 71.75 69 VAL A N 1
ATOM 536 C CA . VAL A 1 69 ? 6.208 -0.716 -5.748 1.00 71.75 69 VAL A CA 1
ATOM 537 C C . VAL A 1 69 ? 6.455 -2.106 -6.301 1.00 71.75 69 VAL A C 1
ATOM 539 O O . VAL A 1 69 ? 6.533 -3.049 -5.483 1.00 71.75 69 VAL A O 1
#